Protein AF-M4CCY6-F1 (afdb_monomer_lite)

Structure (mmCIF, N/CA/C/O backbone):
data_AF-M4CCY6-F1
#
_entry.id   AF-M4CCY6-F1
#
loop_
_atom_site.group_PDB
_atom_site.id
_atom_site.type_symbol
_atom_site.label_atom_id
_atom_site.label_alt_id
_atom_site.label_comp_id
_atom_site.label_asym_id
_atom_site.label_entity_id
_atom_site.label_seq_id
_atom_site.pdbx_PDB_ins_code
_atom_site.Cartn_x
_atom_site.Cartn_y
_atom_site.Cartn_z
_atom_site.occupancy
_atom_site.B_iso_or_equiv
_atom_site.auth_seq_id
_atom_site.auth_comp_id
_atom_site.auth_asym_id
_atom_site.auth_atom_id
_atom_site.pdbx_PDB_model_num
ATOM 1 N N . MET A 1 1 ? 15.485 -11.845 7.023 1.00 73.38 1 MET A N 1
ATOM 2 C CA . MET A 1 1 ? 14.656 -11.548 5.838 1.00 73.38 1 MET A CA 1
ATOM 3 C C . MET A 1 1 ? 13.320 -12.236 6.032 1.00 73.38 1 MET A C 1
ATOM 5 O O . MET A 1 1 ? 13.316 -13.441 6.254 1.00 73.38 1 MET A O 1
ATOM 9 N N . LEU A 1 2 ? 12.222 -11.482 6.038 1.00 88.94 2 LEU A N 1
ATOM 10 C CA . LEU A 1 2 ? 10.877 -12.033 6.184 1.00 88.94 2 LEU A CA 1
ATOM 11 C C . LEU A 1 2 ? 10.384 -12.573 4.840 1.00 88.94 2 LEU A C 1
ATOM 13 O O . LEU A 1 2 ? 10.550 -11.922 3.806 1.00 88.94 2 LEU A O 1
ATOM 17 N N . GLN A 1 3 ? 9.785 -13.762 4.859 1.00 95.38 3 GLN A N 1
ATOM 18 C CA . GLN A 1 3 ? 9.212 -14.397 3.679 1.00 95.38 3 GLN A CA 1
ATOM 19 C C . GLN A 1 3 ? 7.919 -15.110 4.063 1.00 95.38 3 GLN A C 1
ATOM 21 O O . GLN A 1 3 ? 7.933 -16.169 4.684 1.00 95.38 3 GLN A O 1
ATOM 26 N N . PHE A 1 4 ? 6.799 -14.496 3.708 1.00 96.25 4 PHE A N 1
ATOM 27 C CA . PHE A 1 4 ? 5.462 -15.039 3.901 1.00 96.25 4 PHE A CA 1
ATOM 28 C C . PHE A 1 4 ? 4.496 -14.398 2.895 1.00 96.25 4 PHE A C 1
ATOM 30 O O . PHE A 1 4 ? 4.876 -13.523 2.109 1.00 96.25 4 PHE A O 1
ATOM 37 N N . ASP A 1 5 ? 3.254 -14.869 2.906 1.00 97.69 5 ASP A N 1
ATOM 38 C CA . ASP A 1 5 ? 2.155 -14.348 2.095 1.00 97.69 5 ASP A CA 1
ATOM 39 C C . ASP A 1 5 ? 1.405 -13.242 2.857 1.00 97.69 5 ASP A C 1
ATOM 41 O O . ASP A 1 5 ? 0.803 -13.498 3.904 1.00 97.69 5 ASP A O 1
ATOM 45 N N . LEU A 1 6 ? 1.451 -12.012 2.336 1.00 97.31 6 LEU A N 1
ATOM 46 C CA . LEU A 1 6 ? 0.815 -10.840 2.939 1.00 97.31 6 LEU A CA 1
ATOM 47 C C . LEU A 1 6 ? -0.71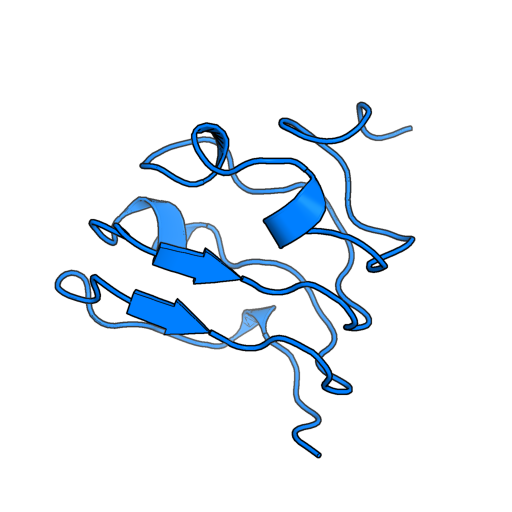5 -10.914 2.910 1.00 97.31 6 LEU A C 1
ATOM 49 O O . LEU A 1 6 ? -1.367 -10.346 3.782 1.00 97.31 6 LEU A O 1
ATOM 53 N N . SER A 1 7 ? -1.277 -11.679 1.970 1.00 97.19 7 SER A N 1
ATOM 54 C CA . SER A 1 7 ? -2.719 -11.762 1.692 1.00 97.19 7 SER A CA 1
ATOM 55 C C . SER A 1 7 ? -3.541 -12.245 2.895 1.00 97.19 7 SER A C 1
ATOM 57 O O . SER A 1 7 ? -4.759 -12.086 2.932 1.00 97.19 7 SER A O 1
ATOM 59 N N . ARG A 1 8 ? -2.883 -12.874 3.879 1.00 93.62 8 ARG A N 1
ATOM 60 C CA . ARG A 1 8 ? -3.501 -13.452 5.084 1.00 93.62 8 ARG A CA 1
ATOM 61 C C . ARG A 1 8 ? -3.199 -12.668 6.360 1.00 93.62 8 ARG A C 1
ATOM 63 O O . ARG A 1 8 ? -3.609 -13.089 7.440 1.00 93.62 8 ARG A O 1
ATOM 70 N N . VAL A 1 9 ? -2.461 -11.563 6.264 1.00 95.75 9 VAL A N 1
ATOM 71 C CA . VAL A 1 9 ? -2.047 -10.789 7.435 1.00 95.75 9 VAL A CA 1
ATOM 72 C C . VAL A 1 9 ? -3.146 -9.826 7.856 1.00 95.75 9 VAL A C 1
ATOM 74 O O . VAL A 1 9 ? -3.555 -8.936 7.111 1.00 95.75 9 VAL A O 1
ATOM 77 N N . VAL A 1 10 ? -3.572 -9.974 9.106 1.00 96.25 10 VAL A N 1
ATOM 78 C CA . VAL A 1 10 ? -4.490 -9.051 9.769 1.00 96.25 10 VAL A CA 1
ATOM 79 C C . VAL A 1 10 ? -3.674 -8.067 10.598 1.00 96.25 10 VAL A C 1
ATOM 81 O O . VAL A 1 10 ? -2.834 -8.478 11.399 1.00 96.25 10 VAL A O 1
ATOM 84 N N . ILE A 1 11 ? -3.939 -6.774 10.418 1.00 96.44 11 ILE A N 1
ATOM 85 C CA . ILE A 1 11 ? -3.346 -5.699 11.218 1.00 96.44 11 ILE A CA 1
ATOM 86 C C . ILE A 1 11 ? -4.399 -5.066 12.140 1.00 96.44 11 ILE A C 1
ATOM 88 O O . ILE A 1 11 ? -5.591 -5.092 11.819 1.00 96.44 11 ILE A O 1
ATOM 92 N N . PRO A 1 12 ? -4.000 -4.489 13.287 1.00 96.94 12 PRO A N 1
ATOM 93 C CA . PRO A 1 12 ? -4.917 -3.732 14.131 1.00 96.94 12 PRO A CA 1
ATOM 94 C C . PRO A 1 12 ? -5.483 -2.511 13.395 1.00 96.94 12 PRO A C 1
ATOM 96 O O . PRO A 1 12 ? -4.739 -1.782 12.741 1.00 96.94 12 PRO A O 1
ATOM 99 N N . LYS A 1 13 ? -6.768 -2.198 13.606 1.00 95.19 13 LYS A N 1
ATOM 100 C CA . LYS A 1 13 ? -7.402 -0.961 13.096 1.00 95.19 13 LYS A CA 1
ATOM 101 C C . LYS A 1 13 ? -6.892 0.322 13.769 1.00 95.19 13 LYS A C 1
ATOM 103 O O . LYS A 1 13 ? -7.397 1.404 13.515 1.00 95.19 13 LYS A O 1
ATOM 108 N N . THR A 1 14 ? -5.918 0.204 14.664 1.00 97.12 14 THR A N 1
ATOM 109 C CA . THR A 1 14 ? -5.231 1.313 15.335 1.00 97.12 14 THR A CA 1
ATOM 110 C C . THR A 1 14 ? -3.794 1.480 14.847 1.00 97.12 14 THR A C 1
ATOM 112 O O . THR A 1 14 ? -3.065 2.318 15.374 1.00 97.12 14 THR A O 1
ATOM 115 N N . LEU A 1 15 ? -3.354 0.669 13.876 1.00 97.88 15 LEU A N 1
ATOM 116 C CA . LEU A 1 15 ? -1.980 0.701 13.400 1.00 97.88 15 LEU A CA 1
ATOM 117 C C . LEU A 1 15 ? -1.719 1.994 12.619 1.00 97.88 15 LEU A C 1
ATOM 119 O O . LEU A 1 15 ? -2.329 2.226 11.580 1.00 97.88 15 LEU A O 1
ATOM 123 N N . GLY A 1 16 ? -0.801 2.816 13.130 1.00 97.94 16 GLY A N 1
ATOM 124 C CA . GLY A 1 16 ? -0.391 4.068 12.488 1.00 97.94 16 GLY A CA 1
ATOM 125 C C . GLY A 1 16 ? 0.888 3.956 11.655 1.00 97.94 16 GLY A C 1
ATOM 126 O O . GLY A 1 16 ? 1.081 4.739 10.734 1.00 97.94 16 GLY A O 1
ATOM 127 N N . ILE A 1 17 ? 1.769 2.998 11.948 1.00 98.06 17 ILE A N 1
ATOM 128 C CA . ILE A 1 17 ? 3.068 2.859 11.278 1.00 98.06 17 ILE A CA 1
ATOM 129 C C . ILE A 1 17 ? 3.236 1.413 10.832 1.00 98.06 17 ILE A C 1
ATOM 131 O O . ILE A 1 17 ? 3.158 0.497 11.652 1.00 98.06 17 ILE A O 1
ATOM 135 N N . LEU A 1 18 ? 3.502 1.220 9.544 1.00 97.75 18 LEU A N 1
ATOM 136 C CA . LEU A 1 18 ? 3.811 -0.078 8.967 1.00 97.75 18 LEU A CA 1
ATOM 137 C C . LEU A 1 18 ? 5.000 0.032 8.009 1.00 97.75 18 LEU A C 1
ATOM 139 O O . LEU A 1 18 ? 4.866 0.530 6.894 1.00 97.75 18 LEU A O 1
ATOM 143 N N . ASP A 1 19 ? 6.158 -0.463 8.442 1.00 98.12 19 ASP A N 1
ATOM 144 C CA . ASP A 1 19 ? 7.351 -0.587 7.602 1.00 98.12 19 ASP A CA 1
ATOM 145 C C . ASP A 1 19 ? 7.698 -2.065 7.400 1.00 98.12 19 ASP A C 1
ATOM 147 O O . ASP A 1 19 ? 8.004 -2.786 8.350 1.00 98.12 19 ASP A O 1
ATOM 151 N N . LEU A 1 20 ? 7.607 -2.519 6.154 1.00 97.62 20 LEU A N 1
ATOM 152 C CA . LEU A 1 20 ? 7.910 -3.878 5.713 1.00 97.62 20 LEU A CA 1
ATOM 153 C C . LEU A 1 20 ? 8.927 -3.885 4.567 1.00 97.62 20 LEU A C 1
ATOM 155 O O . LEU A 1 20 ? 9.044 -4.891 3.855 1.00 97.62 20 LEU A O 1
ATOM 159 N N . ASN A 1 21 ? 9.641 -2.779 4.348 1.00 98.12 21 ASN A N 1
ATOM 160 C CA . ASN A 1 21 ? 10.520 -2.653 3.195 1.00 98.12 21 ASN A CA 1
ATOM 161 C C . ASN A 1 21 ? 11.684 -3.672 3.208 1.00 98.12 21 ASN A C 1
ATOM 163 O O . ASN A 1 21 ? 12.022 -4.245 4.243 1.00 98.12 21 ASN A O 1
ATOM 167 N N . HIS A 1 22 ? 12.281 -3.931 2.041 1.00 98.19 22 HIS A N 1
ATOM 168 C CA . HIS A 1 22 ? 13.467 -4.794 1.874 1.00 98.19 22 HIS A CA 1
ATOM 169 C C . HIS A 1 22 ? 13.310 -6.220 2.431 1.00 98.19 22 HIS A C 1
ATOM 171 O O . HIS A 1 22 ? 14.156 -6.732 3.172 1.00 98.19 22 HIS A O 1
ATOM 177 N N . ASN A 1 23 ? 12.235 -6.898 2.032 1.00 98.19 23 ASN A N 1
ATOM 178 C CA . ASN A 1 23 ? 11.967 -8.284 2.406 1.00 98.19 23 ASN A CA 1
ATOM 179 C C . ASN A 1 23 ? 11.642 -9.160 1.180 1.00 98.19 23 ASN A C 1
ATOM 181 O O . ASN A 1 23 ? 11.763 -8.760 0.024 1.00 98.19 23 ASN A O 1
ATOM 185 N N . GLY A 1 24 ? 11.299 -10.424 1.431 1.00 97.56 24 GLY A N 1
ATOM 186 C CA . GLY A 1 24 ? 10.880 -11.389 0.416 1.00 97.56 24 GLY A CA 1
ATOM 187 C C . GLY A 1 24 ? 9.374 -11.646 0.419 1.00 97.56 24 GLY A C 1
ATOM 188 O O . GLY A 1 24 ? 8.968 -12.741 0.032 1.00 97.56 24 GLY A O 1
ATOM 189 N N . ILE A 1 25 ? 8.561 -10.702 0.907 1.00 98.19 25 ILE A N 1
ATOM 190 C CA . ILE A 1 25 ? 7.118 -10.888 1.107 1.00 98.19 25 ILE A CA 1
ATOM 191 C C . ILE A 1 25 ? 6.415 -10.996 -0.251 1.00 98.19 25 ILE A C 1
ATOM 193 O O . ILE A 1 25 ? 6.740 -10.276 -1.195 1.00 98.19 25 ILE A O 1
ATOM 197 N N . THR A 1 26 ? 5.465 -11.924 -0.340 1.00 98.12 26 THR A N 1
ATOM 198 C CA . THR A 1 26 ? 4.684 -12.248 -1.546 1.00 98.12 26 THR A CA 1
ATOM 199 C C . THR A 1 26 ? 3.190 -12.038 -1.293 1.00 98.12 26 THR A C 1
ATOM 201 O O . THR A 1 26 ? 2.800 -11.695 -0.178 1.00 98.12 26 THR A O 1
ATOM 204 N N . GLY A 1 27 ? 2.351 -12.261 -2.306 1.00 98.06 27 GLY A N 1
ATOM 205 C CA . GLY A 1 27 ? 0.899 -12.099 -2.193 1.00 98.06 27 GLY A CA 1
ATOM 206 C C . GLY A 1 27 ? 0.434 -10.684 -2.525 1.00 98.06 27 GLY A C 1
ATOM 207 O O . GLY A 1 27 ? 1.158 -9.936 -3.188 1.00 98.06 27 GLY A O 1
ATOM 208 N N . ASN A 1 28 ? -0.774 -10.328 -2.089 1.00 98.25 28 ASN A N 1
ATOM 209 C CA . ASN A 1 28 ? -1.362 -9.005 -2.296 1.00 98.25 28 ASN A CA 1
ATOM 210 C C . ASN A 1 28 ? -1.494 -8.214 -0.987 1.00 98.25 28 ASN A C 1
ATOM 212 O O . ASN A 1 28 ? -1.409 -8.763 0.111 1.00 98.25 28 ASN A O 1
ATOM 216 N N . ILE A 1 29 ? -1.697 -6.902 -1.113 1.00 98.31 29 ILE A N 1
ATOM 217 C CA . ILE A 1 29 ? -2.054 -6.046 0.022 1.00 98.31 29 ILE A CA 1
ATOM 218 C C . ILE A 1 29 ? -3.525 -6.343 0.376 1.00 98.31 29 ILE A C 1
ATOM 220 O O . ILE A 1 29 ? -4.383 -6.184 -0.496 1.00 98.31 29 ILE A O 1
ATOM 224 N N . PRO A 1 30 ? -3.848 -6.788 1.605 1.00 97.81 30 PRO A N 1
ATOM 225 C CA . PRO A 1 30 ? -5.225 -7.091 1.989 1.00 97.81 30 PRO A CA 1
ATOM 226 C C . PRO A 1 30 ? -6.113 -5.845 1.993 1.00 97.81 30 PRO A C 1
ATOM 228 O O . PRO A 1 30 ? -5.721 -4.796 2.503 1.00 97.81 30 PRO A O 1
ATOM 231 N N . VAL A 1 31 ? -7.349 -5.967 1.497 1.00 97.50 31 VAL A N 1
ATOM 232 C CA . VAL A 1 31 ? -8.322 -4.856 1.480 1.00 97.50 31 VAL A CA 1
ATOM 233 C C . VAL A 1 31 ? -8.606 -4.311 2.879 1.00 97.50 31 VAL A C 1
ATOM 235 O O . VAL A 1 31 ? -8.788 -3.118 3.048 1.00 97.50 31 VAL A O 1
ATOM 238 N N . GLN A 1 32 ? -8.552 -5.155 3.909 1.00 96.62 32 GLN A N 1
ATOM 239 C CA . GLN A 1 32 ? -8.810 -4.773 5.299 1.00 96.62 32 GLN A CA 1
ATOM 240 C C . GLN A 1 32 ? -7.818 -3.724 5.821 1.00 96.62 32 GLN A C 1
ATOM 242 O O . GLN A 1 32 ? -8.096 -3.054 6.812 1.00 96.62 32 GLN A O 1
ATOM 247 N N . TRP A 1 33 ? -6.660 -3.561 5.174 1.00 97.25 33 TRP A N 1
ATOM 248 C CA . TRP A 1 33 ? -5.670 -2.561 5.568 1.00 97.25 33 TRP A CA 1
ATOM 249 C C . TRP A 1 33 ? -6.135 -1.130 5.279 1.00 97.25 33 TRP A C 1
ATOM 251 O O . TRP A 1 33 ? -5.637 -0.207 5.915 1.00 97.25 33 TRP A O 1
ATOM 261 N N . THR A 1 34 ? -7.137 -0.937 4.411 1.00 97.31 34 THR A N 1
ATOM 262 C CA . THR A 1 34 ? -7.769 0.376 4.191 1.00 97.31 34 THR A CA 1
ATOM 263 C C . THR A 1 34 ? -8.525 0.880 5.422 1.00 97.31 34 THR A C 1
ATOM 265 O O . THR A 1 34 ? -8.897 2.047 5.478 1.00 97.31 34 THR A O 1
ATOM 268 N N . GLU A 1 35 ? -8.796 0.014 6.402 1.00 97.50 35 GLU A N 1
ATOM 269 C CA . GLU A 1 35 ? -9.467 0.382 7.654 1.00 97.50 35 GLU A CA 1
ATOM 270 C C . GLU A 1 35 ? -8.497 0.894 8.730 1.00 97.50 35 GLU A C 1
ATOM 272 O O . GLU A 1 35 ? -8.941 1.409 9.756 1.00 97.50 35 GLU A O 1
ATOM 277 N N . ALA A 1 36 ? -7.185 0.729 8.535 1.00 97.31 36 ALA A N 1
ATOM 278 C CA . ALA A 1 36 ? -6.182 1.208 9.476 1.00 97.31 36 ALA A CA 1
ATOM 279 C C . ALA A 1 36 ? -5.830 2.682 9.188 1.00 97.31 36 ALA A C 1
ATOM 281 O O . ALA A 1 36 ? -5.622 3.045 8.028 1.00 97.31 36 ALA A O 1
ATOM 282 N N . PRO A 1 37 ? -5.711 3.540 10.218 1.00 97.00 37 PRO A N 1
ATOM 283 C CA . PRO A 1 37 ? -5.340 4.944 10.072 1.00 97.00 37 PRO A CA 1
ATOM 284 C C . PRO A 1 37 ? -3.819 5.083 9.901 1.00 97.00 37 PRO A C 1
ATOM 286 O O . PRO A 1 37 ? -3.141 5.702 10.724 1.00 97.00 37 PRO A O 1
ATOM 289 N N . LEU A 1 38 ? -3.269 4.458 8.857 1.00 97.69 38 LEU A N 1
ATOM 290 C CA . LEU A 1 38 ? -1.836 4.468 8.582 1.00 97.69 38 LEU A CA 1
ATOM 291 C C . LEU A 1 38 ? -1.377 5.905 8.306 1.00 97.69 38 LEU A C 1
ATOM 293 O O . LEU A 1 38 ? -1.885 6.563 7.402 1.00 97.69 38 LEU A O 1
ATOM 297 N N . GLN A 1 39 ? -0.395 6.356 9.082 1.00 97.88 39 GLN A N 1
ATOM 298 C CA . GLN A 1 39 ? 0.322 7.627 8.948 1.00 97.88 39 GLN A CA 1
ATOM 299 C C . GLN A 1 39 ? 1.684 7.432 8.273 1.00 97.88 39 GLN A C 1
ATOM 301 O O . GLN A 1 39 ? 2.210 8.346 7.645 1.00 97.88 39 GLN A O 1
ATOM 306 N N . PHE A 1 40 ? 2.261 6.234 8.399 1.00 98.31 40 PHE A N 1
ATOM 307 C CA . PHE A 1 40 ? 3.475 5.826 7.705 1.00 98.31 40 PHE A CA 1
ATOM 308 C C . PHE A 1 40 ? 3.303 4.419 7.142 1.00 98.31 40 PHE A C 1
ATOM 310 O O . PHE A 1 40 ? 2.904 3.497 7.858 1.00 98.31 40 PHE A O 1
ATOM 317 N N . PHE A 1 41 ? 3.649 4.255 5.870 1.00 98.38 41 PHE A N 1
ATOM 318 C CA . PHE A 1 41 ? 3.520 2.996 5.157 1.00 98.38 41 PHE A CA 1
ATOM 319 C C . PHE A 1 41 ? 4.661 2.822 4.157 1.00 98.38 41 PHE A C 1
ATOM 321 O O . PHE A 1 41 ? 4.898 3.691 3.313 1.00 98.38 41 PHE A O 1
ATOM 328 N N . ASN A 1 42 ? 5.355 1.688 4.228 1.00 98.69 42 ASN A N 1
ATOM 329 C CA . ASN A 1 42 ? 6.373 1.318 3.255 1.00 98.69 42 ASN A CA 1
ATOM 330 C C . ASN A 1 42 ? 6.424 -0.204 3.069 1.00 98.69 42 ASN A C 1
ATOM 332 O O . ASN A 1 42 ? 6.773 -0.943 3.984 1.00 98.69 42 ASN A O 1
ATOM 336 N N . VAL A 1 43 ? 6.105 -0.676 1.866 1.00 98.44 43 VAL A N 1
ATOM 337 C CA . VAL A 1 43 ? 6.204 -2.090 1.461 1.00 98.44 43 VAL A CA 1
ATOM 338 C C . VAL A 1 43 ? 7.166 -2.278 0.287 1.00 98.44 43 VAL A C 1
ATOM 340 O O . VAL A 1 43 ? 7.158 -3.317 -0.383 1.00 98.44 43 VAL A O 1
ATOM 343 N N . SER A 1 44 ? 8.003 -1.277 0.016 1.00 98.69 44 SER A N 1
ATOM 344 C CA . SER A 1 44 ? 8.932 -1.284 -1.110 1.00 98.69 44 SER A CA 1
ATOM 345 C C . SER A 1 44 ? 9.965 -2.407 -1.009 1.00 98.69 44 SER A C 1
ATOM 347 O O . SER A 1 44 ? 10.242 -2.935 0.067 1.00 98.69 44 SER A O 1
ATOM 349 N N . TYR A 1 45 ? 10.547 -2.790 -2.143 1.00 98.44 45 TYR A N 1
ATOM 350 C CA . TYR A 1 45 ? 11.540 -3.864 -2.224 1.00 98.44 45 TYR A CA 1
ATOM 351 C C . TYR A 1 45 ? 11.015 -5.194 -1.654 1.00 98.44 45 TYR A C 1
ATOM 353 O O . TYR A 1 45 ? 11.652 -5.821 -0.809 1.00 98.44 45 TYR A O 1
ATOM 361 N N . ASN A 1 46 ? 9.844 -5.619 -2.136 1.00 98.62 46 ASN A N 1
ATOM 362 C CA . ASN A 1 46 ? 9.255 -6.936 -1.886 1.00 98.62 46 ASN A CA 1
ATOM 363 C C . ASN A 1 46 ? 8.886 -7.626 -3.215 1.00 98.62 46 ASN A C 1
ATOM 365 O O . ASN A 1 46 ? 9.336 -7.237 -4.293 1.00 98.62 46 ASN A O 1
ATOM 369 N N . ARG A 1 47 ? 8.105 -8.708 -3.147 1.00 98.19 47 ARG A N 1
ATOM 370 C CA . ARG A 1 47 ? 7.590 -9.465 -4.298 1.00 98.19 47 ARG A CA 1
ATOM 371 C C . ARG A 1 47 ? 6.058 -9.476 -4.300 1.00 98.19 47 ARG A C 1
ATOM 373 O O . ARG A 1 47 ? 5.448 -10.496 -4.621 1.00 98.19 47 ARG A O 1
ATOM 380 N N . LEU A 1 48 ? 5.447 -8.361 -3.900 1.00 98.44 48 LEU A N 1
ATOM 381 C CA . LEU A 1 48 ? 3.996 -8.195 -3.887 1.00 98.44 48 LEU A CA 1
ATOM 382 C C . LEU A 1 48 ? 3.436 -8.092 -5.313 1.00 98.44 48 LEU A C 1
ATOM 384 O O . LEU A 1 48 ? 4.115 -7.651 -6.247 1.00 98.44 48 LEU A O 1
ATOM 388 N N . CYS A 1 49 ? 2.181 -8.505 -5.455 1.00 98.19 49 CYS A N 1
ATOM 389 C CA . CYS A 1 49 ? 1.448 -8.618 -6.708 1.00 98.19 49 CYS A CA 1
ATOM 390 C C . CYS A 1 49 ? -0.001 -8.146 -6.554 1.00 98.19 49 CYS A C 1
ATOM 392 O O . CYS A 1 49 ? -0.601 -8.295 -5.490 1.00 98.19 49 CYS A O 1
ATOM 394 N N . GLY A 1 50 ? -0.592 -7.675 -7.653 1.00 98.06 50 GLY A N 1
ATOM 395 C CA . GLY A 1 50 ? -2.018 -7.368 -7.750 1.00 98.06 50 GLY A CA 1
ATOM 396 C C . GLY A 1 50 ? -2.363 -5.894 -7.545 1.00 98.06 50 GLY A C 1
ATOM 397 O O . GLY A 1 50 ? -1.494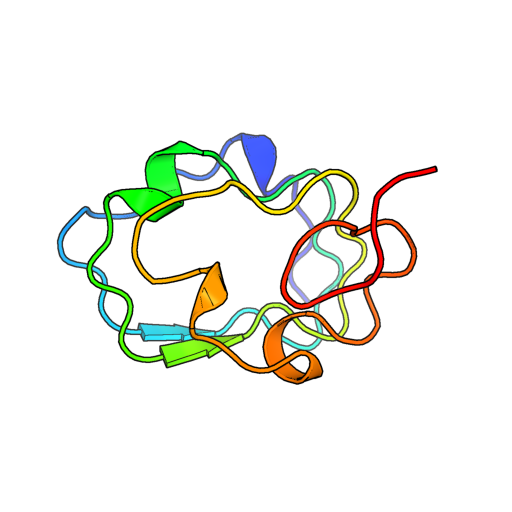 -5.029 -7.449 1.00 98.06 50 GLY A O 1
ATOM 398 N N . HIS A 1 51 ? -3.664 -5.611 -7.516 1.00 98.25 51 HIS A N 1
ATOM 399 C CA . HIS A 1 51 ? -4.172 -4.251 -7.372 1.00 98.25 51 HIS A CA 1
ATOM 400 C C . HIS A 1 51 ? -3.977 -3.734 -5.941 1.00 98.25 51 HIS A C 1
ATOM 402 O O . HIS A 1 51 ? -4.316 -4.434 -4.985 1.00 98.25 51 HIS A O 1
ATOM 408 N N . ILE A 1 52 ? -3.475 -2.506 -5.794 1.00 98.50 52 ILE A N 1
ATOM 409 C CA . ILE A 1 52 ? -3.442 -1.796 -4.511 1.00 98.50 52 ILE A CA 1
ATOM 410 C C . ILE A 1 52 ? -4.896 -1.502 -4.097 1.00 98.50 52 ILE A C 1
ATOM 412 O O . ILE A 1 52 ? -5.607 -0.839 -4.853 1.00 98.50 52 ILE A O 1
ATOM 416 N N . PRO A 1 53 ? -5.376 -1.985 -2.933 1.00 97.81 53 PRO A N 1
ATOM 417 C CA . PRO A 1 53 ? -6.755 -1.761 -2.512 1.00 97.81 53 PRO A CA 1
ATOM 418 C C . PRO A 1 53 ? -7.096 -0.275 -2.443 1.00 97.81 53 PRO A C 1
ATOM 420 O O . PRO A 1 53 ? -6.335 0.507 -1.878 1.00 97.81 53 PRO A O 1
ATOM 423 N N . THR A 1 54 ? -8.246 0.105 -2.998 1.00 96.38 54 THR A N 1
ATOM 424 C CA . THR A 1 54 ? -8.726 1.491 -2.970 1.00 96.38 54 THR A CA 1
ATOM 425 C C . THR A 1 54 ? -9.491 1.770 -1.677 1.00 96.38 54 THR A C 1
ATOM 427 O O . THR A 1 54 ? -10.416 1.031 -1.341 1.00 96.38 54 THR A O 1
ATOM 430 N N . GLY A 1 55 ? -9.134 2.852 -0.985 1.00 93.25 55 GLY A N 1
ATOM 431 C CA . GLY A 1 55 ? -9.759 3.297 0.259 1.00 93.25 55 GLY A CA 1
ATOM 432 C C . GLY A 1 55 ? -8.741 3.551 1.372 1.00 93.25 55 GLY A C 1
ATOM 433 O O . GLY A 1 55 ? -7.590 3.117 1.309 1.00 93.25 55 GLY A O 1
ATOM 434 N N . GLY A 1 56 ? -9.184 4.236 2.427 1.00 93.69 56 GLY A N 1
ATOM 435 C CA . GLY A 1 56 ? -8.299 4.638 3.521 1.00 93.69 56 GLY A CA 1
ATOM 436 C C . GLY A 1 56 ? -7.181 5.559 3.030 1.00 93.69 56 GLY A C 1
ATOM 437 O O . GLY A 1 56 ? -7.405 6.383 2.147 1.00 93.69 56 GLY A O 1
ATOM 438 N N . THR A 1 57 ? -5.980 5.394 3.585 1.00 96.06 57 THR A N 1
ATOM 439 C CA . THR A 1 57 ? -4.815 6.242 3.278 1.00 96.06 57 THR A CA 1
ATOM 440 C C . THR A 1 57 ? -3.850 5.625 2.262 1.00 96.06 57 THR A C 1
ATOM 442 O O . THR A 1 57 ? -2.844 6.240 1.921 1.00 96.06 57 THR A O 1
ATOM 445 N N . LEU A 1 58 ? -4.124 4.424 1.725 1.00 97.44 58 LEU A N 1
ATOM 446 C CA . LEU A 1 58 ? -3.173 3.727 0.842 1.00 97.44 58 LEU A CA 1
ATOM 447 C C . LEU A 1 58 ? -2.837 4.538 -0.423 1.00 97.44 58 LEU A C 1
ATOM 449 O O . LEU A 1 58 ? -1.686 4.563 -0.857 1.00 97.44 58 LEU A O 1
ATOM 453 N N . GLN A 1 59 ? -3.808 5.256 -0.984 1.00 97.06 59 GLN A N 1
ATOM 454 C CA . GLN A 1 59 ? -3.600 6.105 -2.164 1.00 97.06 59 GLN A CA 1
ATOM 455 C C . GLN A 1 59 ? -2.892 7.433 -1.851 1.00 97.06 59 GLN A C 1
ATOM 457 O O . GLN A 1 59 ? -2.494 8.129 -2.780 1.00 97.06 59 GLN A O 1
ATOM 462 N N . GLU A 1 60 ? -2.746 7.799 -0.575 1.00 96.94 60 GLU A N 1
ATOM 463 C CA . GLU A 1 60 ? -2.099 9.049 -0.152 1.00 96.94 60 GLU A CA 1
ATOM 464 C C . GLU A 1 60 ? -0.572 8.912 -0.069 1.00 96.94 60 GLU A C 1
ATOM 466 O O . GLU A 1 60 ? 0.147 9.911 -0.120 1.00 96.94 60 GLU A O 1
ATOM 471 N N . PHE A 1 61 ? -0.061 7.682 0.047 1.00 97.75 61 PHE A N 1
ATOM 472 C CA . PHE A 1 61 ? 1.375 7.418 0.061 1.00 97.75 61 PHE A CA 1
ATOM 473 C C . PHE A 1 61 ? 1.980 7.527 -1.340 1.00 97.75 61 PHE A C 1
ATOM 475 O O . PHE A 1 61 ? 1.368 7.139 -2.334 1.00 97.75 61 PHE A O 1
ATOM 482 N N . ASP A 1 62 ? 3.219 8.014 -1.413 1.00 97.06 62 ASP A N 1
ATOM 483 C CA . ASP A 1 62 ? 3.948 8.139 -2.674 1.00 97.06 62 ASP A CA 1
ATOM 484 C C . ASP A 1 62 ? 4.246 6.765 -3.310 1.00 97.06 62 ASP A C 1
ATOM 486 O O . ASP A 1 62 ? 4.370 5.741 -2.632 1.00 97.06 62 ASP A O 1
ATOM 490 N N . THR A 1 63 ? 4.440 6.753 -4.630 1.00 97.88 63 THR A N 1
ATOM 491 C CA . THR A 1 63 ? 4.945 5.606 -5.401 1.00 97.88 63 THR A CA 1
ATOM 492 C C . THR A 1 63 ? 6.158 4.903 -4.774 1.00 97.88 63 THR A C 1
ATOM 494 O O . THR A 1 63 ? 6.261 3.675 -4.862 1.00 97.88 63 THR A O 1
ATOM 497 N N . TYR A 1 64 ? 7.040 5.633 -4.079 1.00 98.06 64 TYR A N 1
ATOM 498 C CA . TYR A 1 64 ? 8.190 5.075 -3.366 1.00 98.06 64 TYR A CA 1
ATOM 499 C C . TYR A 1 64 ? 7.798 4.033 -2.317 1.00 98.06 64 TYR A C 1
ATOM 501 O O . TYR A 1 64 ? 8.520 3.049 -2.163 1.00 98.06 64 TYR A O 1
ATOM 509 N N . SER A 1 65 ? 6.647 4.174 -1.652 1.00 98.50 65 SER A N 1
ATOM 510 C CA . SER A 1 65 ? 6.157 3.206 -0.659 1.00 98.50 65 SER A CA 1
ATOM 511 C C . SER A 1 65 ? 5.839 1.835 -1.257 1.00 98.50 65 SER A C 1
ATOM 513 O O . SER A 1 65 ? 5.788 0.844 -0.529 1.00 98.50 65 SER A O 1
ATOM 515 N N . TYR A 1 66 ? 5.669 1.757 -2.576 1.00 98.50 66 TYR A N 1
ATOM 516 C CA . TYR A 1 66 ? 5.321 0.543 -3.315 1.00 98.50 66 TYR A CA 1
ATOM 517 C C . TYR A 1 66 ? 6.451 0.059 -4.234 1.00 98.50 66 TYR A C 1
ATOM 519 O O . TYR A 1 66 ? 6.342 -1.004 -4.854 1.00 98.50 66 TYR A O 1
ATOM 527 N N . PHE A 1 67 ? 7.545 0.820 -4.315 1.00 98.12 67 PHE A N 1
ATOM 528 C CA . PHE A 1 67 ? 8.612 0.641 -5.293 1.00 98.12 67 PHE A CA 1
ATOM 529 C C . PHE A 1 67 ? 9.234 -0.764 -5.261 1.00 98.12 67 PHE A C 1
ATOM 531 O O . PHE A 1 67 ? 9.241 -1.447 -4.239 1.00 98.12 67 PHE A O 1
ATOM 538 N N . HIS A 1 68 ? 9.760 -1.224 -6.397 1.00 98.06 68 HIS A N 1
ATOM 539 C CA . HIS A 1 68 ? 10.332 -2.567 -6.574 1.00 98.06 68 HIS A CA 1
ATOM 540 C C . HIS A 1 68 ? 9.395 -3.772 -6.347 1.00 98.06 68 HIS A C 1
ATOM 542 O O . HIS A 1 68 ? 9.868 -4.905 -6.360 1.00 98.06 68 HIS A O 1
ATOM 548 N N . ASN A 1 69 ? 8.077 -3.580 -6.287 1.00 98.31 69 ASN A N 1
ATOM 549 C CA . ASN A 1 69 ? 7.094 -4.662 -6.407 1.00 98.31 69 ASN A CA 1
ATOM 550 C C . ASN A 1 69 ? 6.556 -4.729 -7.845 1.00 98.31 69 ASN A C 1
ATOM 552 O O . ASN A 1 69 ? 5.517 -4.159 -8.158 1.00 98.31 69 ASN A O 1
ATOM 556 N N . LYS A 1 70 ? 7.277 -5.414 -8.744 1.00 95.31 70 LYS A N 1
ATOM 557 C CA . LYS A 1 70 ? 7.055 -5.377 -10.213 1.00 95.31 70 LYS A CA 1
ATOM 558 C C . LYS A 1 70 ? 5.636 -5.722 -10.696 1.00 95.31 70 LYS A C 1
ATOM 560 O O . LYS A 1 70 ? 5.314 -5.465 -11.848 1.00 95.31 70 LYS A O 1
ATOM 565 N N . CYS A 1 71 ? 4.852 -6.380 -9.855 1.00 97.00 71 CYS A N 1
ATOM 566 C CA . CYS A 1 71 ? 3.544 -6.938 -10.167 1.00 97.00 71 CYS A CA 1
ATOM 567 C C . CYS 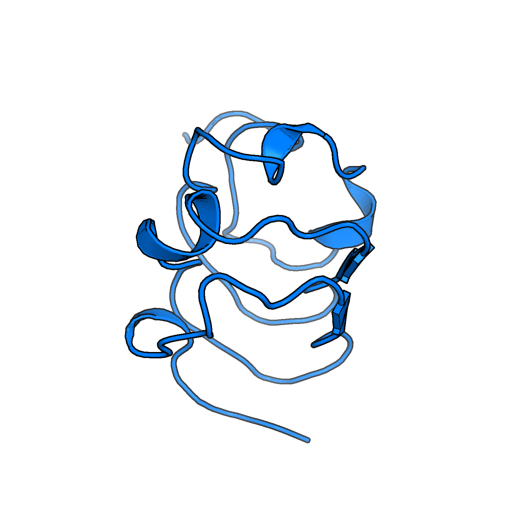A 1 71 ? 2.402 -6.187 -9.454 1.00 97.00 71 CYS A C 1
ATOM 569 O O . CYS A 1 71 ? 1.238 -6.539 -9.640 1.00 97.00 71 CYS A O 1
ATOM 571 N N . LEU A 1 72 ? 2.717 -5.183 -8.621 1.00 98.12 72 LEU A N 1
ATOM 572 C CA . LEU A 1 72 ? 1.713 -4.269 -8.078 1.00 98.12 72 LEU A CA 1
ATOM 573 C C . LEU A 1 72 ? 1.268 -3.266 -9.146 1.00 98.12 72 LEU A C 1
ATOM 575 O O . LEU A 1 72 ? 2.060 -2.840 -9.985 1.00 98.12 72 LEU A O 1
ATOM 579 N N . CYS A 1 73 ? -0.002 -2.880 -9.088 1.00 98.12 73 CYS A N 1
ATOM 580 C CA . CYS A 1 73 ? -0.615 -1.899 -9.982 1.00 98.12 73 CYS A CA 1
ATOM 581 C C . CYS A 1 73 ? -1.806 -1.202 -9.301 1.00 98.12 73 CYS A C 1
ATOM 583 O O . CYS A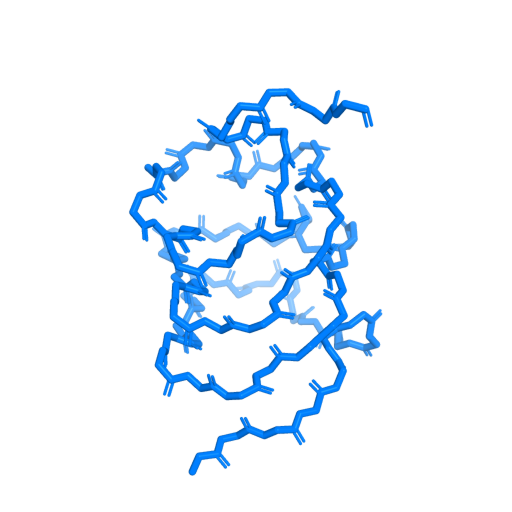 1 73 ? -2.291 -1.657 -8.266 1.00 98.12 73 CYS A O 1
ATOM 585 N N . GLY A 1 74 ? -2.309 -0.120 -9.894 1.00 97.56 74 GLY A N 1
ATOM 586 C CA . GLY A 1 74 ? -3.328 0.750 -9.297 1.00 97.56 74 GLY A CA 1
ATOM 587 C C . GLY A 1 74 ? -2.713 1.919 -8.526 1.00 97.56 74 GLY A C 1
ATOM 588 O O . GLY A 1 74 ? -1.557 1.850 -8.119 1.00 97.56 74 GLY A O 1
ATOM 589 N N . ALA A 1 75 ? -3.479 2.998 -8.339 1.00 96.75 75 ALA A N 1
ATOM 590 C CA . ALA A 1 75 ? -2.984 4.234 -7.731 1.00 96.75 75 ALA A CA 1
ATOM 591 C C . ALA A 1 75 ? -2.298 3.971 -6.369 1.00 96.75 75 ALA A C 1
ATOM 593 O O . ALA A 1 75 ? -2.862 3.243 -5.543 1.00 96.75 75 ALA A O 1
ATOM 594 N N . PRO A 1 76 ? -1.105 4.544 -6.119 1.00 97.06 76 PRO A N 1
ATOM 595 C CA . PRO A 1 76 ? -0.428 5.603 -6.889 1.00 97.06 76 PRO A CA 1
ATOM 596 C C . PRO A 1 76 ? 0.418 5.117 -8.085 1.00 97.06 76 PRO A C 1
ATOM 598 O O . PRO A 1 76 ? 1.043 5.932 -8.756 1.00 97.06 76 PRO A O 1
ATOM 601 N N . LEU A 1 77 ? 0.479 3.810 -8.344 1.00 97.31 77 LEU A N 1
ATOM 602 C CA . LEU A 1 77 ? 1.199 3.240 -9.484 1.00 97.31 77 LEU A CA 1
ATOM 603 C C . LEU A 1 77 ? 0.365 3.303 -10.775 1.00 97.31 77 LEU A C 1
ATOM 605 O O . LEU A 1 77 ? -0.813 3.675 -10.770 1.00 97.31 77 LEU A O 1
ATOM 609 N N . ASP A 1 78 ? 0.976 2.872 -11.879 1.00 96.56 78 ASP A N 1
ATOM 610 C CA . ASP A 1 78 ? 0.292 2.674 -13.156 1.00 96.56 78 ASP A CA 1
ATOM 611 C C . ASP A 1 78 ? -0.916 1.735 -13.016 1.00 96.56 78 ASP A C 1
ATOM 613 O O . ASP A 1 78 ? -0.949 0.821 -12.182 1.00 96.56 78 ASP A O 1
ATOM 617 N N . SER A 1 79 ? -1.919 1.934 -13.872 1.00 96.00 79 SER A N 1
ATOM 618 C CA . SER A 1 79 ? -3.100 1.075 -13.918 1.00 96.00 79 SER A CA 1
ATOM 619 C C . SER A 1 79 ? -2.740 -0.381 -14.236 1.00 96.00 79 SER A C 1
ATOM 621 O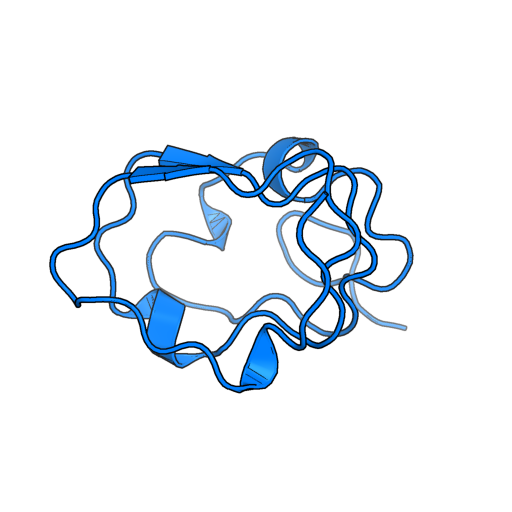 O . SER A 1 79 ? -1.780 -0.683 -14.948 1.00 96.00 79 SER A O 1
ATOM 623 N N . CYS A 1 80 ? -3.539 -1.307 -13.702 1.00 94.94 80 CYS A N 1
ATOM 624 C CA . CYS A 1 80 ? -3.413 -2.722 -14.035 1.00 94.94 80 CYS A CA 1
ATOM 625 C C . CYS A 1 80 ? -3.733 -2.945 -15.521 1.00 94.94 80 CYS A C 1
ATOM 627 O O . CYS A 1 80 ? -4.648 -2.314 -16.054 1.00 94.94 80 CYS A O 1
ATOM 629 N N . LYS A 1 81 ? -2.965 -3.825 -16.169 1.00 87.38 81 LYS A N 1
ATOM 630 C CA . LYS A 1 81 ? -3.143 -4.222 -17.572 1.00 87.38 81 LYS A CA 1
ATOM 631 C C . LYS A 1 81 ? -3.912 -5.528 -17.684 1.00 87.38 81 LYS A C 1
ATOM 633 O O . LYS A 1 81 ? -3.726 -6.380 -16.787 1.00 87.38 81 LYS A O 1
#

Secondary structure (DSSP, 8-state):
----BGGG----TT--EEE--SS--EE---GGGGGS--SEEE--SSEEEEEPPPSTTGGGS-GGGGTT-TEEESTTSPPP-

InterPro domains:
  IPR001611 Leucine-rich repeat [PF00560] (16-31)
  IPR001611 Leucine-rich repeat [PF00560] (38-54)
  IPR032675 Leucine-rich repeat domain superfamily [G3DSA:3.80.10.10] (5-81)

Foldseek 3Di:
DDEDEQQPDDDDLADAEDAQEQDAYEHEHHLNCLSHQHVYAAHENYQYADEDHDHHCSLVDDPRSHHPNVHYADHVHHHDD

pLDDT: mean 96.84, std 3.2, range [73.38, 98.69]

Organism: Brassica campestris (NCBI:txid3711)

Sequence (81 aa):
MLQFDLSRVVIPKT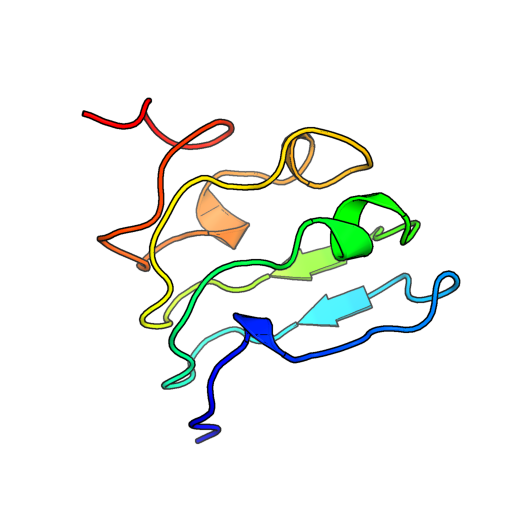LGILDLNHNGITGNIPVQWTEAPLQFFNVSYNRLCGHIPTGGTLQEFDTYSYFHNKCLCGAPLDSCK

Radius of gyration: 11.37 Å; chains: 1; bounding box: 24×24×33 Å